Protein AF-A0A3Q2DP43-F1 (afdb_monomer_lite)

Structure (mmCIF, N/CA/C/O backbone):
data_AF-A0A3Q2DP43-F1
#
_entry.id   AF-A0A3Q2DP43-F1
#
loop_
_atom_site.group_PDB
_atom_site.id
_atom_site.type_symbol
_atom_site.label_atom_id
_atom_site.label_alt_id
_atom_site.label_comp_id
_atom_site.label_asym_id
_atom_site.label_entity_id
_atom_site.label_seq_id
_atom_site.pdbx_PDB_ins_code
_atom_site.Cartn_x
_atom_site.Cartn_y
_atom_site.Cartn_z
_atom_site.occupancy
_atom_site.B_iso_or_equiv
_atom_site.auth_seq_id
_atom_site.auth_comp_id
_atom_site.auth_asym_id
_atom_site.auth_atom_id
_atom_site.pdbx_PDB_model_num
ATOM 1 N N . MET A 1 1 ? 24.208 5.781 11.023 1.00 34.41 1 MET A N 1
ATOM 2 C CA . MET A 1 1 ? 23.634 6.864 10.189 1.00 34.41 1 MET A CA 1
ATOM 3 C C . MET A 1 1 ? 22.649 6.344 9.129 1.00 34.41 1 MET A C 1
ATOM 5 O O . MET A 1 1 ? 21.514 6.799 9.131 1.00 34.41 1 MET A O 1
ATOM 9 N N . PHE A 1 2 ? 23.000 5.344 8.304 1.00 28.92 2 PHE A N 1
ATOM 10 C CA . PHE A 1 2 ? 22.090 4.761 7.290 1.00 28.92 2 PHE A CA 1
ATOM 11 C C . PHE A 1 2 ? 20.801 4.134 7.854 1.00 28.92 2 PHE A C 1
ATOM 13 O O . PHE A 1 2 ? 19.720 4.395 7.333 1.00 28.92 2 PHE A O 1
ATOM 20 N N . PHE A 1 3 ? 20.886 3.386 8.959 1.00 29.86 3 PHE A N 1
ATOM 21 C CA . PHE A 1 3 ? 19.703 2.829 9.634 1.00 29.86 3 PHE A CA 1
ATOM 22 C C . PHE A 1 3 ? 18.743 3.910 10.144 1.00 29.86 3 PHE A C 1
ATOM 24 O O . PHE A 1 3 ? 17.538 3.755 10.012 1.00 29.86 3 PHE A O 1
ATOM 31 N N . PHE A 1 4 ? 19.263 5.028 10.659 1.00 29.89 4 PHE A N 1
ATOM 32 C CA . PHE A 1 4 ? 18.449 6.141 11.154 1.00 29.89 4 PHE A CA 1
ATOM 33 C C . PHE A 1 4 ? 17.738 6.875 10.008 1.00 29.89 4 PHE A C 1
ATOM 35 O O . PHE A 1 4 ? 16.551 7.162 10.104 1.00 29.89 4 PHE A O 1
ATOM 42 N N . TYR A 1 5 ? 18.424 7.100 8.884 1.00 40.12 5 TYR A N 1
ATOM 43 C CA . TYR A 1 5 ? 17.817 7.718 7.701 1.00 40.12 5 TYR A CA 1
ATOM 44 C C . TYR A 1 5 ? 16.744 6.818 7.065 1.00 40.12 5 TYR A C 1
ATOM 46 O O . TYR A 1 5 ? 15.666 7.287 6.710 1.00 40.12 5 TYR A O 1
ATOM 54 N N . PHE A 1 6 ? 16.993 5.508 6.984 1.00 45.41 6 PHE A N 1
ATOM 55 C CA . PHE A 1 6 ? 16.005 4.525 6.535 1.00 45.41 6 PHE A CA 1
ATOM 56 C C . PHE A 1 6 ? 14.787 4.451 7.471 1.00 45.41 6 PHE A C 1
ATOM 58 O O . PHE A 1 6 ? 13.643 4.474 7.017 1.00 45.41 6 PHE A O 1
ATOM 65 N N . TYR A 1 7 ? 15.036 4.426 8.781 1.00 49.84 7 TYR A N 1
ATOM 66 C CA . TYR A 1 7 ? 14.024 4.380 9.832 1.00 49.84 7 TYR A CA 1
ATOM 67 C C . TYR A 1 7 ? 13.119 5.615 9.819 1.00 49.84 7 TYR A C 1
ATOM 69 O O . TYR A 1 7 ? 11.901 5.485 9.724 1.00 49.84 7 TYR A O 1
ATOM 77 N N . VAL A 1 8 ? 13.702 6.818 9.812 1.00 50.56 8 VAL A N 1
ATOM 78 C CA . VAL A 1 8 ? 12.952 8.081 9.733 1.00 50.56 8 VAL A CA 1
ATOM 79 C C . VAL A 1 8 ? 12.105 8.124 8.456 1.00 50.56 8 VAL A C 1
ATOM 81 O O . VAL A 1 8 ? 10.960 8.565 8.495 1.00 50.56 8 VAL A O 1
ATOM 84 N N . ARG A 1 9 ? 12.598 7.581 7.335 1.00 59.75 9 ARG A N 1
ATOM 85 C CA . ARG A 1 9 ? 11.840 7.522 6.076 1.00 59.75 9 ARG A CA 1
ATOM 86 C C . ARG A 1 9 ? 10.664 6.550 6.105 1.00 59.75 9 ARG A C 1
ATOM 88 O O . ARG A 1 9 ? 9.601 6.910 5.607 1.00 59.75 9 ARG A O 1
ATOM 95 N N . GLN A 1 10 ? 10.813 5.357 6.686 1.00 59.91 10 GLN A N 1
ATOM 96 C CA . GLN A 1 10 ? 9.681 4.435 6.846 1.00 59.91 10 GLN A CA 1
ATOM 97 C C . GLN A 1 10 ? 8.633 4.984 7.816 1.00 59.91 10 GLN A C 1
ATOM 99 O O . GLN A 1 10 ? 7.441 4.855 7.548 1.00 59.91 10 GLN A O 1
ATOM 104 N N . VAL A 1 11 ? 9.061 5.640 8.899 1.00 62.88 11 VAL A N 1
ATOM 105 C CA . VAL A 1 11 ? 8.156 6.288 9.858 1.00 62.88 11 VAL A CA 1
ATOM 106 C C . VAL A 1 11 ? 7.398 7.437 9.194 1.00 62.88 11 VAL A C 1
ATOM 108 O O . VAL A 1 11 ? 6.178 7.474 9.292 1.00 62.88 11 VAL A O 1
ATOM 111 N N . ILE A 1 12 ? 8.070 8.319 8.444 1.00 65.56 12 ILE A N 1
ATOM 112 C CA . ILE A 1 12 ? 7.402 9.413 7.715 1.00 65.56 12 ILE A CA 1
ATOM 113 C C . ILE A 1 12 ? 6.441 8.859 6.658 1.00 65.56 12 ILE A C 1
ATOM 115 O O . ILE A 1 12 ? 5.324 9.355 6.534 1.00 65.56 12 ILE A O 1
ATOM 119 N N . LEU A 1 13 ? 6.824 7.810 5.924 1.00 69.44 13 LEU A N 1
ATOM 120 C CA . LEU A 1 13 ? 5.949 7.185 4.932 1.00 69.44 13 LEU A CA 1
ATOM 121 C C . LEU A 1 13 ? 4.695 6.589 5.582 1.00 69.44 13 LEU A C 1
ATOM 123 O O . LEU A 1 13 ? 3.581 6.874 5.143 1.00 69.44 13 LEU A O 1
ATOM 127 N N . ARG A 1 14 ? 4.865 5.809 6.657 1.00 72.62 14 ARG A N 1
ATOM 128 C CA . ARG A 1 14 ? 3.748 5.258 7.437 1.00 72.62 14 ARG A CA 1
ATOM 129 C C . ARG A 1 14 ? 2.889 6.367 8.027 1.00 72.62 14 ARG A C 1
ATOM 131 O O . ARG A 1 14 ? 1.672 6.257 7.991 1.00 72.62 14 ARG A O 1
ATOM 138 N N . MET A 1 15 ? 3.497 7.458 8.481 1.00 66.88 15 MET A N 1
ATOM 139 C CA . MET A 1 15 ? 2.802 8.632 9.001 1.00 66.88 15 MET A CA 1
ATOM 140 C C . MET A 1 15 ? 1.952 9.311 7.916 1.00 66.88 15 MET A C 1
ATOM 142 O O . MET A 1 15 ? 0.769 9.566 8.131 1.00 66.88 15 MET A O 1
ATOM 146 N N . LEU A 1 16 ? 2.494 9.534 6.715 1.00 70.56 16 LEU A N 1
ATOM 147 C CA . LEU A 1 16 ? 1.736 10.079 5.581 1.00 70.56 16 LEU A CA 1
ATOM 148 C C . LEU A 1 16 ? 0.543 9.181 5.219 1.00 70.56 16 LEU A C 1
ATOM 150 O O . LEU A 1 16 ? -0.578 9.672 5.063 1.00 70.56 16 LEU A O 1
ATOM 154 N N . CYS A 1 17 ? 0.760 7.865 5.154 1.00 70.12 17 CYS A N 1
ATOM 155 C CA . CYS A 1 17 ? -0.286 6.884 4.855 1.00 70.12 17 CYS A CA 1
ATOM 156 C C . CYS A 1 17 ? -1.341 6.804 5.975 1.00 70.12 17 CYS A C 1
ATOM 158 O O . CYS A 1 17 ? -2.547 6.773 5.709 1.00 70.12 17 CYS A O 1
ATOM 160 N N . HIS A 1 18 ? -0.911 6.854 7.239 1.00 70.81 18 HIS A N 1
ATOM 161 C CA . HIS A 1 18 ? -1.781 6.916 8.414 1.00 70.81 18 HIS A CA 1
ATOM 162 C C . HIS A 1 18 ? -2.725 8.112 8.305 1.00 70.81 18 HIS A C 1
ATOM 164 O O . HIS A 1 18 ? -3.939 7.964 8.464 1.00 70.81 18 HIS A O 1
ATOM 170 N N . TYR A 1 19 ? -2.179 9.270 7.939 1.00 64.62 19 TYR A N 1
ATOM 171 C CA . TYR A 1 19 ? -2.903 10.520 7.776 1.00 64.62 19 TYR A CA 1
ATOM 172 C C . TYR A 1 19 ? -3.669 10.636 6.449 1.00 64.62 19 TYR A C 1
ATOM 174 O O . TYR A 1 19 ? -4.132 11.731 6.126 1.00 64.62 19 TYR A O 1
ATOM 182 N N . GLY A 1 20 ? -3.850 9.545 5.701 1.00 65.62 20 GLY A N 1
ATOM 183 C CA . GLY A 1 20 ? -4.718 9.477 4.523 1.00 65.62 20 GLY A CA 1
ATOM 184 C C . GLY A 1 20 ? -4.117 10.092 3.263 1.00 65.62 20 GLY A C 1
ATOM 185 O O . GLY A 1 20 ? -4.827 10.742 2.495 1.00 65.62 20 GLY A O 1
ATOM 186 N N . TYR A 1 21 ? -2.807 9.930 3.073 1.00 75.50 21 TYR A N 1
ATOM 187 C CA . TYR A 1 21 ? -2.216 9.981 1.740 1.00 75.50 21 TYR A CA 1
ATOM 188 C C . TYR A 1 21 ? -2.843 8.887 0.859 1.00 75.50 21 TYR A C 1
ATOM 190 O O . TYR A 1 21 ? -3.046 7.763 1.319 1.00 75.50 21 TYR A O 1
ATOM 198 N N . ASP A 1 22 ? -3.188 9.237 -0.379 1.00 75.81 22 ASP A N 1
ATOM 199 C CA . ASP A 1 22 ? -3.826 8.325 -1.330 1.00 75.81 22 ASP A CA 1
ATOM 200 C C . ASP A 1 22 ? -2.763 7.434 -1.983 1.00 75.81 22 ASP A C 1
ATOM 202 O O . ASP A 1 22 ? -2.155 7.793 -2.992 1.00 75.81 22 ASP A O 1
ATOM 206 N N . VAL A 1 23 ? -2.488 6.299 -1.339 1.00 83.00 23 VAL A N 1
ATOM 207 C CA . VAL A 1 23 ? -1.443 5.356 -1.760 1.00 83.00 23 VAL A CA 1
ATOM 208 C C . VAL A 1 23 ? -1.792 4.664 -3.078 1.00 83.00 23 VAL A C 1
ATOM 210 O O . VAL A 1 23 ? -0.883 4.288 -3.815 1.00 83.00 23 VAL A O 1
ATOM 213 N N . GLU A 1 24 ? -3.078 4.524 -3.416 1.00 82.69 24 GLU A N 1
ATOM 214 C CA . GLU A 1 24 ? -3.505 3.889 -4.672 1.00 82.69 24 GLU A CA 1
ATOM 215 C C . GLU A 1 24 ? -2.924 4.642 -5.881 1.00 82.69 24 GLU A C 1
ATOM 217 O O . GLU A 1 24 ? -2.418 4.020 -6.814 1.00 82.69 24 GLU A O 1
ATOM 222 N N . ARG A 1 25 ? -2.831 5.977 -5.796 1.00 81.94 25 ARG A N 1
ATOM 223 C CA . ARG A 1 25 ? -2.211 6.821 -6.832 1.00 81.94 25 ARG A CA 1
ATOM 224 C C . ARG A 1 25 ? -0.719 6.579 -7.041 1.00 81.94 25 ARG A C 1
ATOM 226 O O . ARG A 1 25 ? -0.202 6.929 -8.095 1.00 81.94 25 ARG A O 1
ATOM 233 N N . CYS A 1 26 ? 0.002 5.992 -6.081 1.00 82.44 26 CYS A N 1
ATOM 234 C CA . CYS A 1 26 ? 1.400 5.611 -6.311 1.00 82.44 26 CYS A CA 1
ATOM 235 C C . CYS A 1 26 ? 1.534 4.486 -7.343 1.00 82.44 26 CYS A C 1
ATOM 237 O O . CYS A 1 26 ? 2.599 4.332 -7.937 1.00 82.44 26 CYS A O 1
ATOM 239 N N . PHE A 1 27 ? 0.482 3.694 -7.538 1.00 85.62 27 PHE A N 1
ATOM 240 C CA . PHE A 1 27 ? 0.481 2.552 -8.448 1.00 85.62 27 PHE A CA 1
ATOM 241 C C . PHE A 1 27 ? -0.356 2.800 -9.710 1.00 85.62 27 PHE A C 1
ATOM 243 O O . PHE A 1 27 ? -0.363 1.959 -10.604 1.00 85.62 27 PHE A O 1
ATOM 250 N N . ASP A 1 28 ? -0.991 3.970 -9.816 1.00 84.12 28 ASP A N 1
ATOM 251 C CA . ASP A 1 28 ? -1.734 4.411 -10.996 1.00 84.12 28 ASP A CA 1
ATOM 252 C C . ASP A 1 28 ? -0.784 5.039 -12.029 1.00 84.12 28 ASP A C 1
ATOM 254 O O . ASP A 1 28 ? -0.650 6.256 -12.166 1.00 84.12 28 ASP A O 1
ATOM 258 N N . CYS A 1 29 ? -0.012 4.179 -12.693 1.00 84.00 29 CYS A N 1
ATOM 259 C CA . CYS A 1 29 ? 0.910 4.586 -13.745 1.00 84.00 29 CYS A CA 1
ATOM 260 C C . CYS A 1 29 ? 0.211 4.504 -15.115 1.00 84.00 29 CYS A C 1
ATOM 262 O O . CYS A 1 29 ? -0.215 3.411 -15.494 1.00 84.00 29 CYS A O 1
ATOM 264 N N . PRO A 1 30 ? 0.166 5.594 -15.910 1.00 82.25 30 PRO A N 1
ATOM 265 C CA . PRO A 1 30 ? -0.530 5.611 -17.199 1.00 82.25 30 PRO A CA 1
ATOM 266 C C . PRO A 1 30 ? 0.111 4.688 -18.244 1.00 82.25 30 PRO A C 1
ATOM 268 O O . PRO A 1 30 ? -0.565 4.247 -19.168 1.00 82.25 30 PRO A O 1
ATOM 271 N N . TYR A 1 31 ? 1.398 4.365 -18.090 1.00 81.00 31 TYR A N 1
ATOM 272 C CA . TYR A 1 31 ? 2.096 3.410 -18.953 1.00 81.00 31 TYR A CA 1
ATOM 273 C C . TYR A 1 31 ? 1.676 1.962 -18.673 1.00 81.00 31 TYR A C 1
ATOM 275 O O . TYR A 1 31 ? 1.745 1.111 -19.563 1.00 81.00 31 TYR A O 1
ATOM 283 N N . GLY A 1 32 ? 1.228 1.658 -17.449 1.00 83.81 32 GLY A N 1
ATOM 284 C CA . GLY A 1 32 ? 0.882 0.302 -17.035 1.00 83.81 32 GLY A CA 1
ATOM 285 C C . GLY A 1 32 ? 2.008 -0.691 -17.345 1.00 83.81 32 GLY A C 1
ATOM 286 O O . GLY A 1 32 ? 3.156 -0.501 -16.950 1.00 83.81 32 GLY A O 1
ATOM 287 N N . ASN A 1 33 ? 1.692 -1.763 -18.072 1.00 81.94 33 ASN A N 1
ATOM 288 C CA . ASN A 1 33 ? 2.678 -2.778 -18.460 1.00 81.94 33 ASN A CA 1
ATOM 289 C C . ASN A 1 33 ? 3.456 -2.439 -19.751 1.00 81.94 33 ASN A C 1
ATOM 291 O O . ASN A 1 33 ? 4.271 -3.246 -20.192 1.00 81.94 33 ASN A O 1
ATOM 295 N N . SER A 1 34 ? 3.208 -1.278 -20.361 1.00 81.75 34 SER A N 1
ATOM 296 C CA . SER A 1 34 ? 3.908 -0.819 -21.568 1.00 81.75 34 SER A CA 1
ATOM 297 C C . SER A 1 34 ? 5.336 -0.382 -21.243 1.00 81.75 34 SER A C 1
ATOM 299 O O . SER A 1 34 ? 5.652 -0.098 -20.084 1.00 81.75 34 SER A O 1
ATOM 301 N N . SER A 1 35 ? 6.211 -0.318 -22.246 1.00 76.62 35 SER A N 1
ATOM 302 C CA . SER A 1 35 ? 7.520 0.320 -22.098 1.00 76.62 35 SER A CA 1
ATOM 303 C C . SER A 1 35 ? 7.341 1.791 -21.722 1.00 76.62 35 SER A C 1
ATOM 305 O O . SER A 1 35 ? 6.478 2.494 -22.249 1.00 76.62 35 SER A O 1
ATOM 307 N N . HIS A 1 36 ? 8.160 2.254 -20.779 1.00 77.50 36 HIS A N 1
ATOM 308 C CA . HIS A 1 36 ? 8.348 3.682 -20.547 1.00 77.50 36 HIS A CA 1
ATOM 309 C C . HIS A 1 36 ? 9.306 4.190 -21.630 1.00 77.50 36 HIS A C 1
ATOM 311 O O . HIS A 1 36 ? 10.477 4.428 -21.346 1.00 77.50 36 HIS A O 1
ATOM 317 N N . ASP A 1 37 ? 8.836 4.246 -22.876 1.00 67.19 37 ASP A N 1
ATOM 318 C CA . ASP A 1 37 ? 9.579 4.894 -23.953 1.00 67.19 37 ASP A CA 1
ATOM 319 C C . ASP A 1 37 ? 9.402 6.409 -23.811 1.00 67.19 37 ASP A C 1
ATOM 321 O O . ASP A 1 37 ? 8.287 6.893 -23.588 1.00 67.19 37 ASP A O 1
ATOM 325 N N . ASP A 1 38 ? 10.498 7.157 -23.953 1.00 56.69 38 ASP A N 1
ATOM 326 C CA . ASP A 1 38 ? 10.560 8.615 -23.755 1.00 56.69 38 ASP A CA 1
ATOM 327 C C . ASP A 1 38 ? 9.617 9.419 -24.687 1.00 56.69 38 ASP A C 1
ATOM 329 O O . ASP A 1 38 ? 9.462 10.630 -24.535 1.00 56.69 38 ASP A O 1
ATOM 333 N N . ASP A 1 39 ? 8.940 8.765 -25.637 1.00 52.25 39 ASP A N 1
ATOM 334 C CA . ASP A 1 39 ? 8.096 9.397 -26.659 1.00 52.25 39 ASP A CA 1
ATOM 335 C C . ASP A 1 39 ? 6.614 9.555 -26.244 1.00 52.25 39 ASP A C 1
ATOM 337 O O . ASP A 1 39 ? 5.837 10.279 -26.870 1.00 52.25 39 ASP A O 1
ATOM 341 N N . PHE A 1 40 ? 6.185 8.941 -25.132 1.00 51.62 40 PHE A N 1
ATOM 342 C CA . PHE A 1 40 ? 4.804 9.076 -24.632 1.00 51.62 40 PHE A CA 1
ATOM 343 C C . PHE A 1 40 ? 4.566 10.352 -23.806 1.00 51.62 40 PHE A C 1
ATOM 345 O O . PHE A 1 40 ? 3.500 10.537 -23.211 1.00 51.62 40 PHE A O 1
ATOM 352 N N . HIS A 1 41 ? 5.528 11.275 -23.797 1.00 49.47 41 HIS A N 1
ATOM 353 C CA . HIS A 1 41 ? 5.388 12.577 -23.149 1.00 49.47 41 HIS A CA 1
ATOM 354 C C . HIS A 1 41 ? 4.368 13.510 -23.835 1.00 49.47 41 HIS A C 1
ATOM 356 O O . HIS A 1 41 ? 3.995 14.520 -23.243 1.00 49.47 41 HIS A O 1
ATOM 362 N N . ILE A 1 42 ? 3.866 13.184 -25.038 1.00 47.91 42 ILE A N 1
ATOM 363 C CA . ILE A 1 42 ? 3.075 14.131 -25.855 1.00 47.91 42 ILE A CA 1
ATOM 364 C C . ILE A 1 42 ? 1.556 13.852 -25.875 1.00 47.91 42 ILE A C 1
ATOM 366 O O . ILE A 1 42 ? 0.784 14.726 -26.262 1.00 47.91 42 ILE A O 1
ATOM 370 N N . LYS A 1 43 ? 1.060 12.689 -25.421 1.00 44.62 43 LYS A N 1
ATOM 371 C CA . LYS A 1 43 ? -0.382 12.354 -25.567 1.00 44.62 43 LYS A CA 1
ATOM 372 C C . LYS A 1 43 ? -1.252 12.461 -24.317 1.00 44.62 43 LYS A C 1
ATOM 374 O O . LYS A 1 43 ? -2.466 12.310 -24.427 1.00 44.62 43 LYS A O 1
ATOM 379 N N . SER A 1 44 ? -0.687 12.789 -23.160 1.00 42.12 44 SER A N 1
ATOM 380 C CA . SER A 1 44 ? -1.471 12.890 -21.926 1.00 42.12 44 SER A CA 1
ATOM 381 C C . SER A 1 44 ? -1.463 14.322 -21.404 1.00 42.12 44 SER A C 1
ATOM 383 O O . SER A 1 44 ? -0.573 14.710 -20.655 1.00 42.12 44 SER A O 1
ATOM 385 N N . ASN A 1 45 ? -2.505 15.093 -21.726 1.00 39.28 45 ASN A N 1
ATOM 386 C CA . ASN A 1 45 ? -2.887 16.328 -21.018 1.00 39.28 45 ASN A CA 1
ATOM 387 C C . ASN A 1 45 ? -3.374 16.034 -19.576 1.00 39.28 45 ASN A C 1
ATOM 389 O O . ASN A 1 45 ? -4.351 16.600 -19.093 1.00 39.28 45 ASN A O 1
ATOM 393 N N . VAL A 1 46 ? -2.707 15.118 -18.876 1.00 43.19 46 VAL A N 1
ATOM 394 C CA . VAL A 1 46 ? -2.994 14.726 -17.500 1.00 43.19 46 VAL A CA 1
ATOM 395 C C . VAL A 1 46 ? -1.756 15.084 -16.705 1.00 43.19 46 VAL A C 1
ATOM 397 O O . VAL A 1 46 ? -0.839 14.284 -16.631 1.00 43.19 46 VAL A O 1
ATOM 400 N N . SER A 1 47 ? -1.743 16.325 -16.207 1.00 41.28 47 SER A N 1
ATOM 401 C CA . SER A 1 47 ? -0.882 16.898 -15.160 1.00 41.28 47 SER A CA 1
ATOM 402 C C . SER A 1 47 ? 0.587 16.445 -15.100 1.00 41.28 47 SER A C 1
ATOM 404 O O . SER A 1 47 ? 0.887 15.269 -14.960 1.00 41.28 47 SER A O 1
ATOM 406 N N . LEU A 1 48 ? 1.510 17.406 -14.992 1.00 46.41 48 LEU A N 1
ATOM 407 C CA . LEU A 1 48 ? 2.910 17.234 -14.557 1.00 46.41 48 LEU A CA 1
ATOM 408 C C . LEU A 1 48 ? 3.076 16.614 -13.136 1.00 46.41 48 LEU A C 1
ATOM 410 O O . LEU A 1 48 ? 3.953 17.000 -12.364 1.00 46.41 48 LEU A O 1
ATOM 414 N N . SER A 1 49 ? 2.234 15.669 -12.726 1.00 54.59 49 SER A N 1
ATOM 415 C CA . SER A 1 49 ? 2.444 14.855 -11.543 1.00 54.59 49 SER A CA 1
ATOM 416 C C . SER A 1 49 ? 3.597 13.903 -11.817 1.00 54.59 49 SER A C 1
ATOM 418 O O . SER A 1 49 ? 3.478 12.956 -12.597 1.00 54.59 49 SER A O 1
ATOM 420 N N . VAL A 1 50 ? 4.718 14.165 -11.158 1.00 63.88 50 VAL A N 1
ATOM 421 C CA . VAL A 1 50 ? 5.857 13.255 -11.112 1.00 63.88 50 VAL A CA 1
ATOM 422 C C . VAL A 1 50 ? 5.359 11.874 -10.661 1.00 63.88 50 VAL A C 1
ATOM 424 O O . VAL A 1 50 ? 4.819 11.733 -9.561 1.00 63.88 50 VAL A O 1
ATOM 427 N N . GLN A 1 51 ? 5.505 10.864 -11.520 1.00 77.50 51 GLN A N 1
ATOM 428 C CA . GLN A 1 51 ? 5.012 9.514 -11.246 1.00 77.50 51 GLN A CA 1
ATOM 429 C C . GLN A 1 51 ? 5.886 8.825 -10.195 1.00 77.50 51 GLN A C 1
ATOM 431 O O . GLN A 1 51 ? 7.112 8.937 -10.208 1.00 77.50 51 GLN A O 1
ATOM 436 N N . PHE A 1 52 ? 5.271 8.052 -9.300 1.00 83.88 52 PHE A N 1
ATOM 437 C CA . PHE A 1 52 ? 6.003 7.346 -8.245 1.00 83.88 52 PHE A CA 1
ATOM 438 C C . PHE A 1 52 ? 7.081 6.403 -8.803 1.00 83.88 52 PHE A C 1
ATOM 440 O O . PHE A 1 52 ? 8.200 6.388 -8.289 1.00 83.88 52 PHE A O 1
ATOM 447 N N . CYS A 1 53 ? 6.774 5.664 -9.875 1.00 83.88 53 CYS A N 1
ATOM 448 C CA . CYS A 1 53 ? 7.727 4.776 -10.538 1.00 83.88 53 CYS A CA 1
ATOM 449 C C . CYS A 1 53 ? 8.921 5.529 -11.139 1.00 83.88 53 CYS A C 1
ATOM 451 O O . CYS A 1 53 ? 10.018 4.985 -11.145 1.00 83.88 53 CYS A O 1
ATOM 453 N N . GLU A 1 54 ? 8.753 6.779 -11.572 1.00 83.12 54 GLU A N 1
ATOM 454 C CA . GLU A 1 54 ? 9.856 7.614 -12.068 1.00 83.12 54 GLU A CA 1
ATOM 455 C C . GLU A 1 54 ? 10.787 8.045 -10.931 1.00 83.12 54 GLU A C 1
ATOM 457 O O . GLU A 1 54 ? 12.004 8.040 -11.081 1.00 83.12 54 GLU A O 1
ATOM 462 N N . VAL A 1 55 ? 10.237 8.335 -9.749 1.00 81.25 55 VAL A N 1
ATOM 463 C CA . VAL A 1 55 ? 11.031 8.776 -8.591 1.00 81.25 55 VAL A CA 1
ATOM 464 C C . VAL A 1 55 ? 11.728 7.608 -7.912 1.00 81.25 55 VAL A C 1
ATOM 466 O O . VAL A 1 55 ? 12.915 7.680 -7.619 1.00 81.25 55 VAL A O 1
ATOM 469 N N . ILE A 1 56 ? 11.007 6.527 -7.614 1.00 82.44 56 ILE A N 1
ATOM 470 C CA . ILE A 1 56 ? 11.545 5.443 -6.781 1.00 82.44 56 ILE A CA 1
ATOM 471 C C . ILE A 1 56 ? 12.601 4.599 -7.509 1.00 82.44 56 ILE A C 1
ATOM 473 O O . ILE A 1 56 ? 13.383 3.907 -6.859 1.00 82.44 56 ILE A O 1
ATOM 477 N N . THR A 1 57 ? 12.639 4.661 -8.843 1.00 84.25 57 THR A N 1
ATOM 478 C CA . THR A 1 57 ? 13.580 3.891 -9.668 1.00 84.25 57 THR A CA 1
ATOM 479 C C . THR A 1 57 ? 14.889 4.622 -9.966 1.00 84.25 57 THR A C 1
ATOM 481 O O . THR A 1 57 ? 15.821 3.984 -10.454 1.00 84.25 57 THR A O 1
ATOM 484 N N . VAL A 1 58 ? 15.027 5.909 -9.607 1.00 84.00 58 VAL A N 1
ATOM 485 C CA . VAL A 1 58 ? 16.312 6.618 -9.753 1.00 84.00 58 VAL A CA 1
ATOM 486 C C . VAL A 1 58 ? 17.394 5.981 -8.881 1.00 84.00 58 VAL A C 1
ATOM 488 O O . VAL A 1 58 ? 17.122 5.472 -7.793 1.00 84.00 58 VAL A O 1
ATOM 491 N N . ASN A 1 59 ? 18.648 6.044 -9.328 1.00 79.06 59 ASN A N 1
ATOM 492 C CA . ASN A 1 59 ? 19.739 5.227 -8.790 1.00 79.06 59 ASN A CA 1
ATOM 493 C C . ASN A 1 59 ? 19.944 5.363 -7.263 1.00 79.06 59 ASN A C 1
ATOM 495 O O . ASN A 1 59 ? 20.143 4.375 -6.558 1.00 79.06 59 ASN A O 1
ATOM 499 N N . TRP A 1 60 ? 19.814 6.575 -6.716 1.00 79.69 60 TRP A N 1
ATOM 500 C CA . TRP A 1 60 ? 19.958 6.823 -5.274 1.00 79.69 60 TRP A CA 1
ATOM 501 C C . TRP A 1 60 ? 18.722 6.443 -4.439 1.00 79.69 60 TRP A C 1
ATOM 503 O O . TRP A 1 60 ? 18.808 6.432 -3.214 1.00 79.69 60 TRP A O 1
ATOM 513 N N . LEU A 1 61 ? 17.577 6.124 -5.055 1.00 79.62 61 LEU A N 1
ATOM 514 C CA . LEU A 1 61 ? 16.368 5.629 -4.372 1.00 79.62 61 LEU A CA 1
ATOM 515 C C . LEU A 1 61 ? 16.053 4.163 -4.676 1.00 79.62 61 LEU A C 1
ATOM 517 O O . LEU A 1 61 ? 15.337 3.536 -3.896 1.00 79.62 61 LEU A O 1
ATOM 521 N N . LYS A 1 62 ? 16.627 3.602 -5.745 1.00 83.75 62 LYS A N 1
ATOM 522 C CA . LYS A 1 62 ? 16.372 2.244 -6.239 1.00 83.75 62 LYS A CA 1
ATOM 523 C C . LYS A 1 62 ? 16.454 1.188 -5.135 1.00 83.75 62 LYS A C 1
ATOM 525 O O . LYS A 1 62 ? 15.562 0.356 -5.014 1.00 83.75 62 LYS A O 1
ATOM 530 N N . HIS A 1 63 ? 17.463 1.277 -4.269 1.00 83.75 63 HIS A N 1
ATOM 531 C CA . HIS A 1 63 ? 17.684 0.353 -3.146 1.00 83.75 63 HIS A CA 1
ATOM 532 C C . HIS A 1 63 ? 16.603 0.404 -2.047 1.00 83.75 63 HIS A C 1
ATOM 534 O O . HIS A 1 63 ? 16.531 -0.481 -1.198 1.00 83.75 63 HIS A O 1
ATOM 540 N N . LEU A 1 64 ? 15.774 1.451 -2.023 1.00 84.88 64 LEU A N 1
ATOM 541 C CA . LEU A 1 64 ? 14.672 1.609 -1.070 1.00 84.88 64 LEU A CA 1
ATOM 542 C C . LEU A 1 64 ? 13.348 1.078 -1.617 1.00 84.88 64 LEU A C 1
ATOM 544 O O . LEU A 1 64 ? 12.432 0.834 -0.827 1.00 84.88 64 LEU A O 1
ATOM 548 N N . SER A 1 65 ? 13.249 0.903 -2.937 1.00 88.31 65 SER A N 1
ATOM 549 C CA . SER A 1 65 ? 12.013 0.576 -3.654 1.00 88.31 65 SER A CA 1
ATOM 550 C C . SER A 1 65 ? 11.268 -0.613 -3.048 1.00 88.31 65 SER A C 1
ATOM 552 O O . SER A 1 65 ? 10.090 -0.480 -2.723 1.00 88.31 65 SER A O 1
ATOM 554 N N . GLY A 1 66 ? 11.959 -1.725 -2.780 1.00 89.81 66 GLY A N 1
ATOM 555 C CA . GLY A 1 66 ? 11.351 -2.926 -2.204 1.00 89.81 66 GLY A CA 1
ATOM 556 C C . GLY A 1 66 ? 10.739 -2.664 -0.831 1.00 89.81 66 GLY A C 1
ATOM 557 O O . GLY A 1 66 ? 9.592 -3.017 -0.568 1.00 89.81 66 GLY A O 1
ATOM 558 N N . SER A 1 67 ? 11.474 -1.971 0.040 1.00 88.56 67 SER A N 1
ATOM 559 C CA . SER A 1 67 ? 10.988 -1.645 1.383 1.00 88.56 67 SER A CA 1
ATOM 560 C C . SER A 1 67 ? 9.817 -0.657 1.372 1.00 88.56 67 SER A C 1
ATOM 562 O O . SER A 1 67 ? 8.857 -0.841 2.114 1.00 88.56 67 SER A O 1
ATOM 564 N N . VAL A 1 68 ? 9.862 0.360 0.507 1.00 86.75 68 VAL A N 1
ATOM 565 C CA . VAL A 1 68 ? 8.808 1.373 0.369 1.00 86.75 68 VAL A CA 1
ATOM 566 C C . VAL A 1 68 ? 7.538 0.733 -0.174 1.00 86.75 68 VAL A C 1
ATOM 568 O O . VAL A 1 68 ? 6.490 0.858 0.451 1.00 86.75 68 VAL A O 1
ATOM 571 N N . VAL A 1 69 ? 7.627 -0.006 -1.283 1.00 89.56 69 VAL A N 1
ATOM 572 C CA . VAL A 1 69 ? 6.470 -0.683 -1.885 1.00 89.56 69 VAL A CA 1
ATOM 573 C C . VAL A 1 69 ? 5.856 -1.677 -0.909 1.00 89.56 69 VAL A C 1
ATOM 575 O O . VAL A 1 69 ? 4.640 -1.681 -0.743 1.00 89.56 69 VAL A O 1
ATOM 578 N N . ARG A 1 70 ? 6.670 -2.437 -0.167 1.00 89.94 70 ARG A N 1
ATOM 579 C CA . ARG A 1 70 ? 6.167 -3.360 0.856 1.00 89.94 70 ARG A CA 1
ATOM 580 C C . ARG A 1 70 ? 5.348 -2.661 1.944 1.00 89.94 70 ARG A C 1
ATOM 582 O O . ARG A 1 70 ? 4.364 -3.240 2.399 1.00 89.94 70 ARG A O 1
ATOM 589 N N . VAL A 1 71 ? 5.744 -1.454 2.356 1.00 87.25 71 VAL A N 1
ATOM 590 C CA . VAL A 1 71 ? 4.984 -0.627 3.309 1.00 87.25 71 VAL A CA 1
ATOM 591 C C . VAL 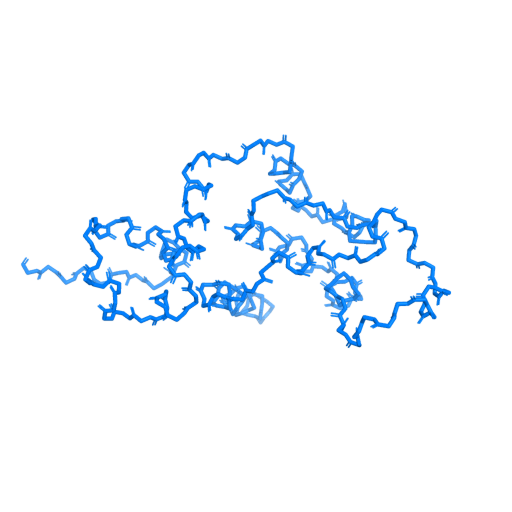A 1 71 ? 3.717 -0.074 2.663 1.00 87.25 71 VAL A C 1
ATOM 593 O O . VAL A 1 71 ? 2.649 -0.158 3.259 1.00 87.25 71 VAL A O 1
ATOM 596 N N . LEU A 1 72 ? 3.804 0.464 1.444 1.00 87.00 72 LEU A N 1
ATOM 597 C CA . LEU A 1 72 ? 2.645 1.000 0.721 1.00 87.00 72 LEU A CA 1
ATOM 598 C C . LEU A 1 72 ? 1.563 -0.069 0.504 1.00 87.00 72 LEU A C 1
ATOM 600 O O . LEU A 1 72 ? 0.376 0.211 0.638 1.00 87.00 72 LEU A O 1
ATOM 604 N N . MET A 1 73 ? 1.980 -1.315 0.278 1.00 88.06 73 MET A N 1
ATOM 605 C CA . MET A 1 73 ? 1.119 -2.493 0.189 1.00 88.06 73 MET A CA 1
ATOM 606 C C . MET A 1 73 ? 0.310 -2.792 1.465 1.00 88.06 73 MET A C 1
ATOM 608 O O . MET A 1 73 ? -0.650 -3.560 1.392 1.00 88.06 73 MET A O 1
ATOM 612 N N . ASP A 1 74 ? 0.640 -2.209 2.621 1.00 88.06 74 ASP A N 1
ATOM 613 C CA . ASP A 1 74 ? -0.185 -2.301 3.836 1.00 88.06 74 ASP A CA 1
ATOM 614 C C . ASP A 1 74 ? -1.399 -1.342 3.795 1.00 88.06 74 ASP A C 1
ATOM 616 O O . ASP A 1 74 ? -2.295 -1.448 4.634 1.00 88.06 74 ASP A O 1
ATOM 620 N N . TYR A 1 75 ? -1.458 -0.417 2.831 1.00 87.25 75 TYR A N 1
ATOM 621 C CA . TYR A 1 75 ? -2.484 0.633 2.722 1.00 87.25 75 TYR A CA 1
ATOM 622 C C . TYR A 1 75 ? -3.318 0.557 1.437 1.00 87.25 75 TYR A C 1
ATOM 624 O O . TYR A 1 75 ? -4.167 1.416 1.212 1.00 87.25 75 TYR A O 1
ATOM 632 N N . VAL A 1 76 ? -3.095 -0.467 0.614 1.00 88.25 76 VAL A N 1
ATOM 633 C CA . VAL A 1 76 ? -3.835 -0.728 -0.628 1.00 88.25 76 VAL A CA 1
ATOM 634 C C . VAL A 1 76 ? -4.361 -2.158 -0.637 1.00 88.25 76 VAL A C 1
ATOM 636 O O . VAL A 1 76 ? -3.882 -3.015 0.116 1.00 88.25 76 VAL A O 1
ATOM 639 N N . ASP A 1 77 ? -5.380 -2.391 -1.457 1.00 86.94 77 ASP A N 1
ATOM 640 C CA . ASP A 1 77 ? -5.979 -3.708 -1.660 1.00 86.94 77 ASP A CA 1
ATOM 641 C C . ASP A 1 77 ? -5.144 -4.525 -2.665 1.00 86.94 77 ASP A C 1
ATOM 643 O O . ASP A 1 77 ? -4.055 -5.000 -2.329 1.00 86.94 77 ASP A O 1
ATOM 647 N N . HIS A 1 78 ? -5.615 -4.631 -3.907 1.00 86.81 78 HIS A N 1
ATOM 648 C CA . HIS A 1 78 ? -4.880 -5.206 -5.018 1.00 86.81 78 HIS A CA 1
ATOM 649 C C . HIS A 1 78 ? -4.347 -4.083 -5.905 1.00 86.81 78 HIS A C 1
ATOM 651 O O . HIS A 1 78 ? -5.076 -3.154 -6.247 1.00 86.81 78 HIS A O 1
ATOM 657 N N . VAL A 1 79 ? -3.069 -4.167 -6.270 1.00 87.44 79 VAL A N 1
ATOM 658 C CA . VAL A 1 79 ? -2.406 -3.187 -7.134 1.00 87.44 79 VAL A CA 1
ATOM 659 C C . VAL A 1 79 ? -1.598 -3.893 -8.207 1.00 87.44 79 VAL A C 1
ATOM 661 O O . VAL A 1 79 ? -0.988 -4.936 -7.968 1.00 87.44 79 VAL A O 1
ATOM 664 N N . THR A 1 80 ? -1.572 -3.294 -9.391 1.00 87.69 80 THR A N 1
ATOM 665 C CA . THR A 1 80 ? -0.745 -3.730 -10.513 1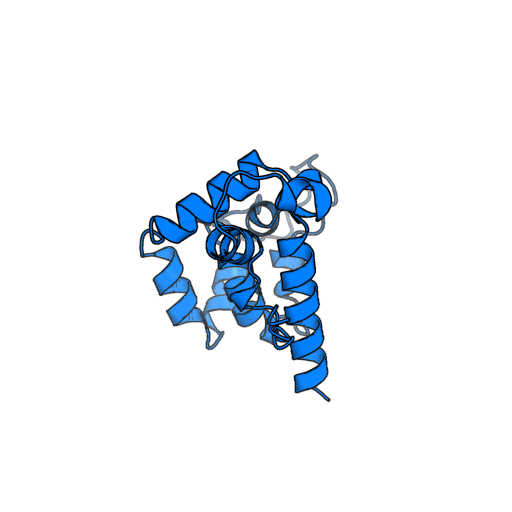.00 87.69 80 THR A CA 1
ATOM 666 C C . THR A 1 80 ? 0.468 -2.821 -10.627 1.00 87.69 80 THR A C 1
ATOM 668 O O . THR A 1 80 ? 0.328 -1.602 -10.682 1.00 87.69 80 THR A O 1
ATOM 671 N N . PHE A 1 81 ? 1.668 -3.395 -10.679 1.00 90.88 81 PHE A N 1
ATOM 672 C CA . PHE A 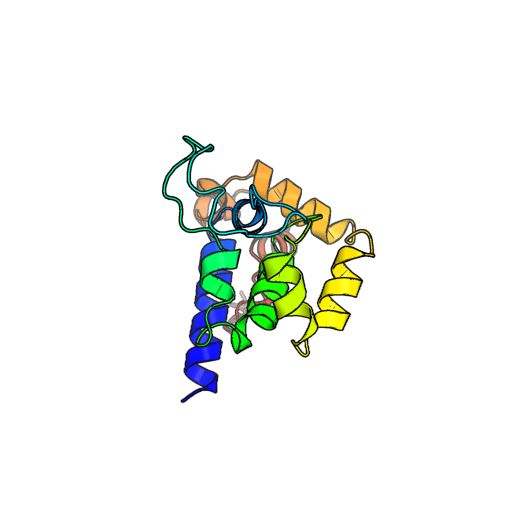1 81 ? 2.883 -2.613 -10.901 1.00 90.88 81 PHE A CA 1
ATOM 673 C C . PHE A 1 81 ? 3.107 -2.361 -12.389 1.00 90.88 81 PHE A C 1
ATOM 675 O O . PHE A 1 81 ? 2.904 -3.261 -13.206 1.00 90.88 81 PHE A O 1
ATOM 682 N N . CYS A 1 82 ? 3.583 -1.162 -12.727 1.00 91.00 82 CYS A N 1
ATOM 683 C CA . CYS A 1 82 ? 4.046 -0.886 -14.078 1.00 91.00 82 CYS A CA 1
ATOM 684 C C . CYS A 1 82 ? 5.327 -1.661 -14.408 1.00 91.00 82 CYS A C 1
ATOM 686 O O . CYS A 1 82 ? 6.061 -2.091 -13.510 1.00 91.00 82 CYS A O 1
ATOM 688 N N . SER A 1 83 ? 5.613 -1.806 -15.702 1.00 89.88 83 SER A N 1
ATOM 689 C CA . SER A 1 83 ? 6.782 -2.538 -16.209 1.00 89.88 83 SER A CA 1
ATOM 690 C C . SER A 1 83 ? 8.093 -2.038 -15.578 1.00 89.88 83 SER A C 1
ATOM 692 O O . SER A 1 83 ? 8.873 -2.830 -15.048 1.00 89.88 83 SER A O 1
ATOM 694 N N . LYS A 1 84 ? 8.288 -0.715 -15.525 1.00 89.94 84 LYS A N 1
ATOM 695 C CA . LYS A 1 84 ? 9.480 -0.058 -14.968 1.00 89.94 84 LYS A CA 1
ATOM 696 C C . LYS A 1 84 ? 9.667 -0.332 -13.479 1.00 89.94 84 LYS A C 1
ATOM 698 O O . LYS A 1 84 ? 10.765 -0.676 -13.039 1.00 89.94 84 LYS A O 1
ATOM 703 N N . LEU A 1 85 ? 8.594 -0.215 -12.694 1.00 90.19 85 LEU A N 1
ATOM 704 C CA . LEU A 1 8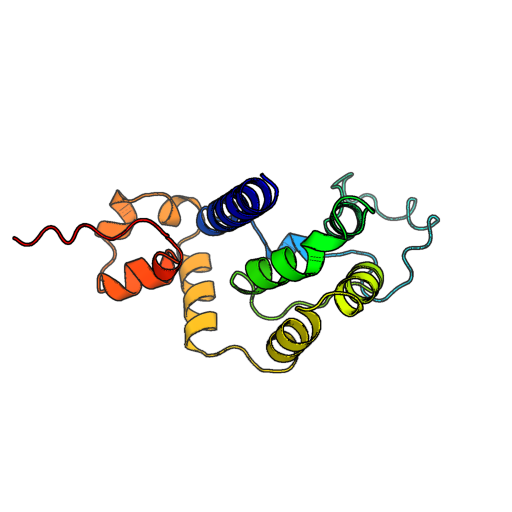5 ? 8.641 -0.502 -11.261 1.00 90.19 85 LEU A CA 1
ATOM 705 C C . LEU A 1 85 ? 8.917 -1.989 -11.010 1.00 90.19 85 LEU A C 1
ATOM 707 O O . LEU A 1 85 ? 9.712 -2.323 -10.134 1.00 90.19 85 LEU A O 1
ATOM 711 N N . LYS A 1 86 ? 8.305 -2.875 -11.801 1.00 91.88 86 LYS A N 1
ATOM 712 C CA . LYS A 1 86 ? 8.473 -4.326 -11.682 1.00 91.88 86 LYS A CA 1
ATOM 713 C C . LYS A 1 86 ? 9.930 -4.750 -11.868 1.00 91.88 86 LYS A C 1
ATOM 715 O O . LYS A 1 86 ? 10.442 -5.475 -11.022 1.00 91.88 86 LYS A O 1
ATOM 720 N N . VAL A 1 87 ? 10.608 -4.247 -12.903 1.00 91.94 87 VAL A N 1
ATOM 721 C CA . VAL A 1 87 ? 12.031 -4.547 -13.166 1.00 91.94 87 VAL A CA 1
ATOM 722 C C . VAL A 1 87 ? 12.901 -4.204 -11.958 1.00 91.94 87 VAL A C 1
ATOM 724 O O . VAL A 1 87 ? 13.695 -5.023 -11.506 1.00 91.94 87 VAL A O 1
ATOM 727 N N . VAL A 1 88 ? 12.707 -3.019 -11.377 1.00 91.69 88 VAL A N 1
ATOM 728 C CA . VAL A 1 88 ? 13.481 -2.590 -10.207 1.00 91.69 88 VAL A CA 1
ATOM 729 C C . VAL A 1 88 ? 13.155 -3.411 -8.963 1.00 91.69 88 VAL A C 1
ATOM 731 O O . VAL A 1 88 ? 14.062 -3.732 -8.193 1.00 91.69 88 VAL A O 1
ATOM 734 N N . LEU A 1 89 ? 11.880 -3.752 -8.757 1.00 92.94 89 LEU A N 1
ATOM 735 C CA . LEU A 1 89 ? 11.443 -4.542 -7.611 1.00 92.94 89 LEU A CA 1
ATOM 736 C C . LEU A 1 89 ? 11.957 -5.982 -7.658 1.00 92.94 89 LEU A C 1
ATOM 738 O O . LEU A 1 89 ? 12.274 -6.511 -6.598 1.00 92.94 89 LEU A O 1
ATOM 742 N N . MET A 1 90 ? 12.101 -6.583 -8.845 1.00 92.88 90 MET A N 1
ATOM 743 C CA . MET A 1 90 ? 12.660 -7.933 -9.019 1.00 92.88 90 MET A CA 1
ATOM 744 C C . MET A 1 90 ? 14.097 -8.061 -8.497 1.00 92.88 90 MET A C 1
ATOM 746 O O . MET A 1 90 ? 14.498 -9.137 -8.062 1.00 92.88 90 MET A O 1
ATOM 750 N N . GLU A 1 91 ? 14.862 -6.969 -8.492 1.00 92.88 91 GLU A N 1
ATOM 751 C CA . GLU A 1 91 ? 16.223 -6.937 -7.942 1.00 92.88 91 GLU A CA 1
ATOM 752 C C . GLU A 1 91 ? 16.257 -6.794 -6.407 1.00 92.88 91 GLU A C 1
ATOM 754 O O . GLU A 1 91 ? 17.317 -6.905 -5.788 1.00 92.88 91 GLU A O 1
ATOM 759 N N . GLN A 1 92 ? 15.121 -6.508 -5.763 1.00 92.25 92 GLN A N 1
ATOM 760 C CA . GLN A 1 92 ? 15.064 -6.245 -4.326 1.00 92.25 92 GLN A CA 1
ATOM 761 C C . GLN A 1 92 ? 14.867 -7.528 -3.520 1.00 92.25 92 GLN A C 1
ATOM 763 O O . GLN A 1 92 ? 14.114 -8.423 -3.895 1.00 92.25 92 GLN A O 1
ATOM 768 N N . LYS A 1 93 ? 15.451 -7.572 -2.317 1.00 91.50 93 LYS A N 1
ATOM 769 C CA . LYS A 1 93 ? 15.308 -8.712 -1.392 1.00 91.50 93 LYS A CA 1
ATOM 770 C C . LYS A 1 93 ? 13.851 -8.997 -1.006 1.00 91.50 93 LYS A C 1
ATOM 772 O O . LYS A 1 93 ? 13.507 -10.135 -0.722 1.00 91.50 93 LYS A O 1
ATOM 777 N N . GLN A 1 94 ? 13.008 -7.964 -0.984 1.00 92.06 94 GLN A N 1
ATOM 778 C CA . GLN A 1 94 ? 11.593 -8.040 -0.613 1.00 92.06 94 GLN A CA 1
ATOM 779 C C . GLN A 1 94 ? 10.686 -8.521 -1.758 1.00 92.06 94 GLN A C 1
ATOM 781 O O . GLN A 1 94 ? 9.478 -8.615 -1.554 1.00 92.06 94 GLN A O 1
ATOM 786 N N . TRP A 1 95 ? 11.228 -8.804 -2.950 1.00 93.06 95 TRP A N 1
ATOM 787 C CA . TRP A 1 95 ? 10.439 -9.193 -4.123 1.00 93.06 95 TRP A CA 1
ATOM 788 C C . TRP A 1 95 ? 9.529 -10.393 -3.861 1.00 93.06 95 TRP A C 1
ATOM 790 O O . TRP A 1 95 ? 8.340 -10.336 -4.153 1.00 93.06 95 TRP A O 1
ATOM 800 N N . SER A 1 96 ? 10.058 -11.449 -3.242 1.00 90.25 96 SER A N 1
ATOM 801 C CA . SER A 1 96 ? 9.294 -12.662 -2.930 1.00 90.25 96 SER A CA 1
ATOM 802 C C . SER A 1 96 ? 8.092 -12.381 -2.025 1.00 90.25 96 SER A C 1
ATOM 804 O O . SER A 1 96 ? 6.998 -12.885 -2.272 1.00 90.25 96 SER A O 1
ATOM 806 N N . ASP A 1 97 ? 8.264 -11.540 -1.006 1.00 90.06 97 ASP A N 1
ATOM 807 C CA . ASP A 1 97 ? 7.176 -11.136 -0.115 1.00 90.06 97 ASP A CA 1
ATOM 808 C C . ASP A 1 97 ? 6.157 -10.234 -0.821 1.00 90.06 97 ASP A C 1
ATOM 810 O O . ASP A 1 97 ? 4.957 -10.356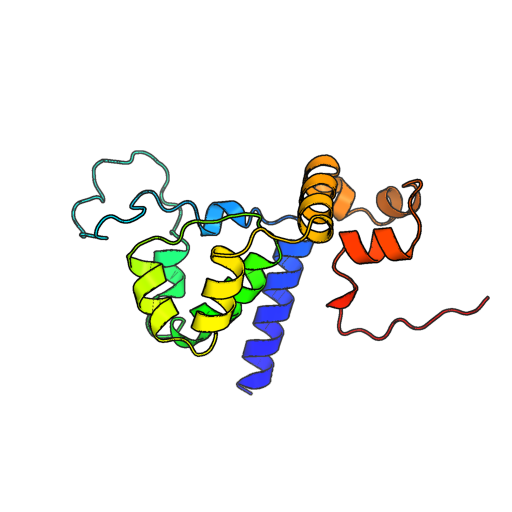 -0.581 1.00 90.06 97 ASP A O 1
ATOM 814 N N . ILE A 1 98 ? 6.613 -9.353 -1.715 1.00 90.94 98 ILE A N 1
ATOM 815 C CA . ILE A 1 98 ? 5.742 -8.517 -2.550 1.00 90.94 98 ILE A CA 1
ATOM 816 C C . ILE A 1 98 ? 4.891 -9.394 -3.479 1.00 90.94 98 ILE A C 1
ATOM 818 O O . ILE A 1 98 ? 3.672 -9.228 -3.505 1.00 90.94 98 ILE A O 1
ATOM 822 N N . CYS A 1 99 ? 5.491 -10.369 -4.171 1.00 90.12 99 CYS A N 1
ATOM 823 C CA . CYS A 1 99 ? 4.766 -11.322 -5.016 1.00 90.12 99 CYS A CA 1
ATOM 824 C C . CYS A 1 99 ? 3.723 -12.099 -4.218 1.00 90.12 99 CYS A C 1
ATOM 826 O O . CYS A 1 99 ? 2.562 -12.144 -4.614 1.00 90.12 99 CYS A O 1
ATOM 828 N N . ARG A 1 100 ? 4.089 -12.618 -3.038 1.00 88.06 100 ARG A N 1
ATOM 829 C CA . ARG A 1 100 ? 3.144 -13.320 -2.154 1.00 88.06 100 ARG A CA 1
ATOM 830 C C . ARG A 1 100 ? 1.931 -12.465 -1.804 1.00 88.06 100 ARG A C 1
ATOM 832 O O . ARG A 1 100 ? 0.821 -12.983 -1.748 1.00 88.06 100 ARG A O 1
ATOM 839 N N . LEU A 1 101 ? 2.120 -11.169 -1.565 1.00 86.38 101 LEU A N 1
ATOM 840 C CA . LEU A 1 101 ? 1.026 -10.246 -1.252 1.00 86.38 101 LEU A CA 1
ATOM 841 C C . LEU A 1 101 ? 0.189 -9.830 -2.462 1.00 86.38 101 LEU A C 1
ATOM 843 O O . LEU A 1 101 ? -0.904 -9.297 -2.261 1.00 86.38 101 LEU A O 1
ATOM 847 N N . GLN A 1 102 ? 0.717 -10.001 -3.672 1.00 85.44 102 GLN A N 1
ATOM 848 C CA . GLN A 1 102 ? 0.040 -9.686 -4.926 1.00 85.44 102 GLN A CA 1
ATOM 849 C C . GLN A 1 102 ? -0.743 -10.893 -5.465 1.00 85.44 102 GLN A C 1
ATOM 851 O O . GLN A 1 102 ? -1.844 -10.718 -5.978 1.00 85.44 102 GLN A O 1
ATOM 856 N N . GLU A 1 103 ? -0.193 -12.102 -5.329 1.00 81.75 103 GLU A N 1
ATOM 857 C CA . GLU A 1 103 ? -0.788 -13.363 -5.796 1.00 81.75 103 GLU A CA 1
ATOM 858 C C . GLU A 1 103 ? -1.898 -13.873 -4.872 1.00 81.75 103 GLU A C 1
ATOM 860 O O . GLU A 1 103 ? -2.864 -14.475 -5.336 1.00 81.75 103 GLU A O 1
ATOM 865 N N . ASN A 1 104 ? -1.788 -13.623 -3.565 1.00 79.31 104 ASN A N 1
ATOM 866 C CA . ASN A 1 104 ? -2.811 -14.025 -2.609 1.00 79.31 104 ASN A CA 1
ATOM 867 C C . ASN A 1 104 ? -3.849 -12.920 -2.422 1.00 79.31 104 ASN A C 1
ATOM 869 O O . ASN A 1 104 ? -3.511 -11.754 -2.202 1.00 79.31 104 ASN A O 1
ATOM 873 N N . THR A 1 105 ? -5.125 -13.303 -2.392 1.00 79.50 105 THR A N 1
ATOM 874 C CA . THR A 1 105 ? -6.182 -12.424 -1.887 1.00 79.50 105 THR A CA 1
ATOM 875 C C . THR A 1 105 ? -5.839 -11.993 -0.466 1.00 79.50 105 THR A C 1
ATOM 877 O O . THR A 1 105 ? -5.567 -12.836 0.397 1.00 79.50 105 THR A O 1
ATOM 880 N N . ARG A 1 106 ? -5.847 -10.682 -0.202 1.00 86.50 106 ARG A N 1
ATOM 881 C CA . ARG A 1 106 ? -5.580 -10.166 1.143 1.00 86.50 106 ARG A CA 1
ATOM 882 C C . ARG A 1 106 ? -6.614 -10.696 2.128 1.00 86.50 106 ARG A C 1
ATOM 884 O O . ARG A 1 106 ? -7.771 -10.917 1.781 1.00 86.50 106 ARG A O 1
ATOM 891 N N . CYS A 1 107 ? -6.192 -10.891 3.377 1.00 88.81 107 CYS A N 1
ATOM 892 C CA . CYS A 1 107 ? -7.100 -11.367 4.410 1.00 88.81 107 CYS A CA 1
ATOM 893 C C . CYS A 1 107 ? -8.289 -10.406 4.566 1.00 88.81 107 CYS A C 1
ATOM 895 O O . CYS A 1 107 ? -8.136 -9.185 4.472 1.00 88.81 107 CYS A O 1
ATOM 897 N N . LEU A 1 108 ? -9.472 -10.952 4.863 1.00 91.06 108 LEU A N 1
ATOM 898 C CA . LEU A 1 108 ? -10.688 -10.155 5.046 1.00 91.06 108 LEU A CA 1
ATOM 899 C C . LEU A 1 108 ? -10.489 -9.043 6.085 1.00 91.06 108 LEU A C 1
ATOM 901 O O . LEU A 1 108 ? -10.988 -7.937 5.922 1.00 91.06 108 LEU A O 1
ATOM 905 N N . GLN A 1 109 ? -9.697 -9.313 7.123 1.00 91.31 109 GLN A N 1
ATOM 906 C CA . GLN A 1 109 ? -9.349 -8.339 8.151 1.00 91.31 109 GLN A CA 1
ATOM 907 C C . GLN A 1 109 ? -8.666 -7.084 7.567 1.00 91.31 109 GLN A C 1
ATOM 909 O O . GLN A 1 109 ? -9.018 -5.963 7.940 1.00 91.31 109 GLN A O 1
ATOM 914 N N . HIS A 1 110 ? -7.732 -7.257 6.626 1.00 91.19 110 HIS A N 1
ATOM 915 C CA . HIS A 1 110 ? -7.062 -6.163 5.912 1.00 91.19 110 HIS A CA 1
ATOM 916 C C . HIS A 1 110 ? -8.039 -5.405 5.013 1.00 91.19 110 HIS A C 1
ATOM 918 O O . HIS A 1 110 ? -8.120 -4.182 5.089 1.00 91.19 110 HIS A O 1
ATOM 924 N N . LEU A 1 111 ? -8.850 -6.121 4.231 1.00 91.75 111 LEU A N 1
ATOM 925 C CA . LEU A 1 111 ? -9.862 -5.514 3.357 1.00 91.75 111 LEU A CA 1
ATOM 926 C C . LEU A 1 111 ? -10.875 -4.676 4.153 1.00 91.75 111 LEU A C 1
ATOM 928 O O . LEU A 1 111 ? -11.172 -3.533 3.797 1.00 91.75 111 LEU A O 1
ATOM 932 N N . CYS A 1 112 ? -11.341 -5.200 5.288 1.00 92.62 112 CYS A N 1
ATOM 933 C CA . CYS A 1 112 ? -12.203 -4.482 6.221 1.00 92.62 112 CYS A CA 1
ATOM 934 C C . CYS A 1 112 ? -11.520 -3.225 6.769 1.00 92.62 112 CYS A C 1
ATOM 936 O O . CYS A 1 112 ? -12.145 -2.163 6.797 1.00 92.62 112 CYS A O 1
ATOM 938 N N . ARG A 1 113 ? -10.235 -3.302 7.153 1.00 92.75 113 ARG A N 1
ATOM 939 C CA . ARG A 1 113 ? -9.454 -2.134 7.599 1.00 92.75 113 ARG A CA 1
ATOM 940 C C . ARG A 1 113 ? -9.481 -1.026 6.551 1.00 92.75 113 ARG A C 1
ATOM 942 O O . ARG A 1 113 ? -9.813 0.115 6.877 1.00 92.75 113 ARG A O 1
ATOM 949 N N . LEU A 1 114 ? -9.161 -1.362 5.301 1.00 91.31 114 LEU A N 1
ATOM 950 C CA . LEU A 1 114 ? -9.134 -0.405 4.196 1.00 91.31 114 LEU A CA 1
ATOM 951 C C . LEU A 1 114 ? -10.516 0.201 3.949 1.00 91.31 114 LEU A C 1
ATOM 953 O O . LEU A 1 114 ? -10.646 1.423 3.853 1.00 91.31 114 LEU A O 1
ATOM 957 N N . ARG A 1 115 ? -11.564 -0.631 3.917 1.00 91.06 115 ARG A N 1
ATOM 958 C CA . ARG A 1 115 ? -12.938 -0.169 3.693 1.00 91.06 115 ARG A CA 1
ATOM 959 C C . ARG A 1 115 ? -13.402 0.789 4.786 1.00 91.06 115 ARG A C 1
ATOM 961 O O . ARG A 1 115 ? -13.926 1.852 4.464 1.00 91.06 115 ARG A O 1
ATOM 968 N N . ILE A 1 116 ? -13.168 0.456 6.057 1.00 90.44 116 ILE A N 1
ATOM 969 C CA . ILE A 1 116 ? -13.520 1.319 7.192 1.00 90.44 116 ILE A CA 1
ATOM 970 C C . ILE A 1 116 ? -12.777 2.654 7.092 1.00 90.44 116 ILE A C 1
ATOM 972 O O . ILE A 1 116 ? -13.399 3.709 7.198 1.00 90.44 116 ILE A O 1
ATOM 976 N N . ARG A 1 117 ? -11.466 2.633 6.822 1.00 90.19 117 ARG A N 1
ATOM 977 C CA . ARG A 1 117 ? -10.670 3.859 6.644 1.00 90.19 117 ARG A CA 1
ATOM 978 C C . ARG A 1 117 ? -11.189 4.728 5.502 1.00 90.19 117 ARG A C 1
ATOM 980 O O . ARG A 1 117 ? -11.269 5.944 5.666 1.00 90.19 117 ARG A O 1
ATOM 987 N N . ARG A 1 118 ? -11.596 4.125 4.381 1.00 87.81 118 ARG A N 1
ATOM 988 C CA . ARG A 1 118 ? -12.198 4.841 3.247 1.00 87.81 118 ARG A CA 1
ATOM 989 C C . ARG A 1 118 ? -13.532 5.494 3.634 1.00 87.81 118 ARG A C 1
ATOM 991 O O . ARG A 1 118 ? -13.753 6.645 3.279 1.00 87.81 118 ARG A O 1
ATOM 998 N N . CYS A 1 119 ? -14.376 4.808 4.410 1.00 88.38 119 CYS A N 1
ATOM 999 C CA . CYS A 1 119 ? -15.650 5.347 4.906 1.00 88.38 119 CYS A CA 1
ATOM 1000 C C . CYS A 1 119 ? -15.476 6.466 5.947 1.00 88.38 119 CYS A C 1
ATOM 1002 O O . CYS A 1 119 ? -16.250 7.421 5.968 1.00 88.38 119 CYS A O 1
ATOM 1004 N N . LEU A 1 120 ? -14.472 6.361 6.822 1.00 85.88 120 LEU A N 1
ATOM 1005 C CA . LEU A 1 120 ? -14.128 7.423 7.771 1.00 85.88 120 LEU A CA 1
ATOM 1006 C C . LEU A 1 120 ? -13.564 8.644 7.034 1.00 85.88 120 LEU A C 1
ATOM 1008 O O . LEU A 1 120 ? -13.870 9.783 7.377 1.00 85.88 120 LEU A O 1
ATOM 1012 N N . GLY A 1 121 ? -12.768 8.416 5.993 1.00 84.12 121 GLY A N 1
ATOM 1013 C CA . GLY A 1 121 ? -12.121 9.479 5.244 1.00 84.12 121 GLY A CA 1
ATOM 1014 C C . GLY A 1 121 ? -11.019 10.175 6.047 1.00 84.12 121 GLY A C 1
ATOM 1015 O O . GLY A 1 121 ? -10.815 9.958 7.245 1.00 84.12 121 GLY A O 1
ATOM 1016 N N . ARG A 1 122 ? -10.271 11.040 5.360 1.00 78.88 122 ARG A N 1
ATOM 1017 C CA . ARG A 1 122 ? -9.018 11.596 5.883 1.00 78.88 122 ARG A CA 1
ATOM 1018 C C . ARG A 1 122 ? -9.206 12.390 7.174 1.00 78.88 122 ARG A C 1
A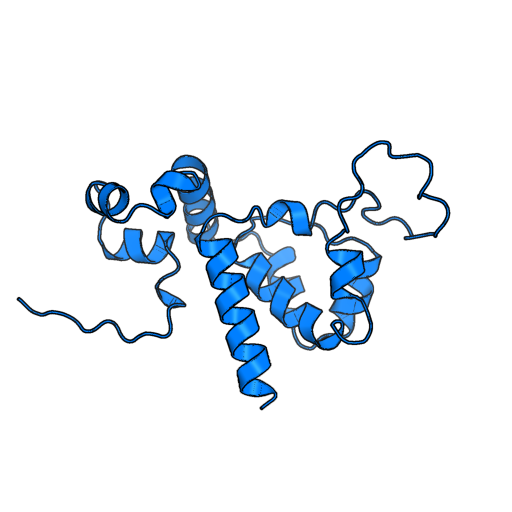TOM 1020 O O . ARG A 1 122 ? -8.502 12.140 8.142 1.00 78.88 122 ARG A O 1
ATOM 1027 N N . LEU A 1 123 ? -10.153 13.327 7.198 1.00 76.25 123 LEU A N 1
ATOM 1028 C CA . LEU A 1 123 ? -10.336 14.266 8.314 1.00 76.25 123 LEU A CA 1
ATOM 1029 C C . LEU A 1 123 ? -10.729 13.564 9.620 1.00 76.25 123 LEU A C 1
ATOM 1031 O O . LEU A 1 123 ? -10.201 13.900 10.677 1.00 76.25 123 LEU A O 1
ATOM 1035 N N . ARG A 1 124 ? -11.603 12.555 9.545 1.00 82.94 124 ARG A N 1
ATOM 1036 C CA . ARG A 1 124 ? -12.056 11.799 10.721 1.00 82.94 124 ARG A CA 1
ATOM 1037 C C . ARG A 1 124 ? -10.965 10.886 11.268 1.00 82.94 124 ARG A C 1
ATOM 1039 O O . ARG A 1 124 ? -10.816 10.805 12.478 1.00 82.94 124 ARG A O 1
ATOM 1046 N N . LEU A 1 125 ? -10.154 10.279 10.395 1.00 82.38 125 LEU A N 1
ATOM 1047 C CA . LEU A 1 125 ? -8.988 9.490 10.812 1.00 82.38 125 LEU A CA 1
ATOM 1048 C C . LEU A 1 125 ? -7.930 10.332 11.539 1.00 82.38 125 LEU A C 1
ATOM 1050 O O . LEU A 1 125 ? -7.237 9.808 12.403 1.00 82.38 125 LEU A O 1
ATOM 1054 N N . ARG A 1 126 ? -7.802 11.629 11.213 1.00 79.19 126 ARG A N 1
ATOM 1055 C CA . ARG A 1 126 ? -6.868 12.536 11.907 1.00 79.19 126 ARG A CA 1
ATOM 1056 C C . ARG A 1 126 ? -7.408 13.089 13.225 1.00 79.19 126 ARG A C 1
ATOM 1058 O O . ARG A 1 126 ? -6.620 13.635 13.987 1.00 79.19 126 ARG A O 1
ATOM 1065 N N . SER A 1 127 ? -8.717 13.017 13.471 1.00 84.25 127 SER A N 1
ATOM 1066 C CA . SER A 1 127 ? -9.361 13.637 14.633 1.00 84.25 127 SER A CA 1
ATOM 1067 C C . SER A 1 127 ? -9.435 12.649 15.804 1.00 84.25 127 SER A C 1
ATOM 1069 O O . SER A 1 127 ? -10.241 11.715 15.754 1.00 84.25 127 SER A O 1
ATOM 1071 N N . PRO A 1 128 ? -8.658 12.849 16.890 1.00 81.88 128 PRO A N 1
ATOM 1072 C CA . PRO A 1 128 ? -8.714 11.973 18.062 1.00 81.88 128 PRO A CA 1
ATOM 1073 C C . PRO A 1 128 ? -10.097 12.000 18.716 1.00 81.88 128 PRO A C 1
ATOM 1075 O O . PRO A 1 128 ? -10.608 10.967 19.134 1.00 81.88 128 PRO A O 1
ATOM 1078 N N . THR A 1 129 ? -10.719 13.181 18.732 1.00 83.75 129 THR A N 1
ATOM 1079 C CA . THR A 1 129 ? -12.065 13.418 19.254 1.00 83.75 129 THR A CA 1
ATOM 1080 C C . THR A 1 129 ? -13.111 12.620 18.487 1.00 83.75 129 THR A C 1
ATOM 1082 O O . THR A 1 129 ? -13.937 11.954 19.090 1.00 83.75 129 THR A O 1
ATOM 1085 N N . PHE A 1 130 ? -13.075 12.619 17.152 1.00 85.25 130 PHE A N 1
ATOM 1086 C CA . PHE A 1 130 ? -14.019 11.806 16.384 1.00 85.25 130 PHE A CA 1
ATOM 1087 C C . PHE A 1 130 ? -13.801 10.307 16.634 1.00 85.25 130 PHE A C 1
ATOM 1089 O O . PHE A 1 130 ? -14.755 9.548 16.794 1.00 85.25 130 PHE A O 1
ATOM 1096 N N . MET A 1 131 ? -12.538 9.882 16.690 1.00 85.50 131 MET A N 1
ATOM 1097 C CA . MET A 1 131 ? -12.185 8.479 16.884 1.00 85.50 131 MET A CA 1
ATOM 1098 C C . MET A 1 131 ? -12.611 7.948 18.260 1.00 85.50 131 MET A C 1
ATOM 1100 O O . MET A 1 131 ? -12.993 6.781 18.366 1.00 85.50 131 MET A O 1
ATOM 1104 N N . SER A 1 132 ? -12.593 8.782 19.307 1.00 83.56 132 SER A N 1
ATOM 1105 C CA . SER A 1 132 ? -13.053 8.383 20.642 1.00 83.56 132 SER A CA 1
ATOM 1106 C C . SER A 1 132 ? -14.560 8.117 20.682 1.00 83.56 132 SER A C 1
ATOM 1108 O O . SER A 1 132 ? -14.966 7.174 21.359 1.00 83.56 132 SER A O 1
ATOM 1110 N N . PHE A 1 133 ? -15.362 8.857 19.906 1.00 86.81 133 PHE A N 1
ATOM 1111 C CA . PHE A 1 133 ? -16.821 8.692 19.820 1.00 86.81 133 PHE A CA 1
ATOM 1112 C C . PHE A 1 133 ? -17.291 7.522 18.948 1.00 86.81 133 PHE A C 1
ATOM 1114 O O . PHE A 1 133 ? -18.475 7.186 18.975 1.00 86.81 133 PHE A O 1
ATOM 1121 N N . LEU A 1 134 ? -16.407 6.888 18.168 1.00 85.56 134 LEU A N 1
ATOM 1122 C CA . LEU A 1 134 ? -16.800 5.708 17.401 1.00 85.56 134 LEU A CA 1
ATOM 1123 C C . LEU A 1 134 ? -17.204 4.571 18.353 1.00 85.56 134 LEU A C 1
ATOM 1125 O O . LEU A 1 134 ? -16.414 4.235 19.243 1.00 85.56 134 LEU A O 1
ATOM 1129 N N . PRO A 1 135 ? -18.368 3.923 18.136 1.00 88.62 135 PRO A N 1
ATOM 1130 C CA . PRO A 1 135 ? -18.843 2.800 18.944 1.00 88.62 135 PRO A CA 1
ATOM 1131 C C . PRO A 1 135 ? -18.088 1.510 18.581 1.00 88.62 135 PRO A C 1
ATOM 1133 O O . PRO A 1 135 ? -18.672 0.503 18.192 1.00 88.62 135 PRO A O 1
ATOM 1136 N N . LEU A 1 136 ? -16.757 1.559 18.642 1.00 87.38 136 LEU A N 1
ATOM 1137 C CA . LEU A 1 136 ? -15.844 0.467 18.329 1.00 87.38 136 LEU A CA 1
ATOM 1138 C C . LEU A 1 136 ? -14.960 0.180 19.552 1.00 87.38 136 LEU A C 1
ATOM 1140 O O . LEU A 1 136 ? -14.574 1.117 20.253 1.00 87.38 136 LEU A O 1
ATOM 1144 N N . PRO A 1 137 ? -14.573 -1.081 19.801 1.00 90.75 137 PRO A N 1
ATOM 1145 C CA . PRO A 1 137 ? -13.597 -1.402 20.840 1.00 90.75 137 PRO A CA 1
ATOM 1146 C C . PRO A 1 137 ? -12.248 -0.708 20.600 1.00 90.75 137 PRO A C 1
ATOM 1148 O O . PRO A 1 137 ? -11.812 -0.587 19.454 1.00 90.75 137 PRO A O 1
ATOM 1151 N N . GLU A 1 138 ? -11.529 -0.342 21.667 1.00 88.00 138 GLU A N 1
ATOM 1152 C CA . GLU A 1 138 ? -10.224 0.342 21.563 1.00 88.00 138 GLU A CA 1
ATOM 1153 C C . GLU A 1 138 ? -9.211 -0.423 20.701 1.00 88.00 138 GLU A C 1
ATOM 1155 O O . GLU A 1 138 ? -8.553 0.159 19.843 1.00 88.00 138 GLU A O 1
ATOM 1160 N N . ARG A 1 139 ? -9.166 -1.756 20.820 1.00 88.75 139 ARG A N 1
ATOM 1161 C CA . ARG A 1 139 ? -8.295 -2.590 19.974 1.00 88.75 139 ARG A CA 1
ATOM 1162 C C . ARG A 1 139 ? -8.601 -2.446 18.482 1.00 88.75 139 ARG A C 1
ATOM 1164 O O . ARG A 1 139 ? -7.688 -2.512 17.666 1.00 88.75 139 ARG A O 1
ATOM 1171 N N . LEU A 1 140 ? -9.870 -2.253 18.122 1.00 88.81 140 LEU A N 1
ATOM 1172 C CA . LEU A 1 140 ? -10.272 -2.063 16.733 1.00 88.81 140 LEU A CA 1
ATOM 1173 C C . LEU A 1 140 ? -9.942 -0.645 16.253 1.00 88.81 140 LEU A C 1
ATOM 1175 O O . LEU A 1 140 ? -9.506 -0.485 15.116 1.00 88.81 140 LEU A O 1
ATOM 1179 N N . LYS A 1 141 ? -10.068 0.370 17.120 1.00 89.56 141 LYS A N 1
ATOM 1180 C CA . LYS A 1 141 ? -9.597 1.734 16.825 1.00 89.56 141 LYS A CA 1
ATOM 1181 C C . LYS A 1 141 ? -8.090 1.744 16.562 1.00 89.56 141 LYS A C 1
ATOM 1183 O O . LYS A 1 141 ? -7.662 2.268 15.539 1.00 89.56 141 LYS A O 1
ATOM 1188 N N . ASP A 1 142 ? -7.304 1.098 17.422 1.00 89.56 142 ASP A N 1
ATOM 1189 C CA . ASP A 1 142 ? -5.854 0.957 17.252 1.00 89.56 142 ASP A CA 1
ATOM 1190 C C . ASP A 1 142 ? -5.492 0.244 15.944 1.00 89.56 142 ASP A C 1
ATOM 1192 O O . ASP A 1 142 ? -4.626 0.710 15.203 1.00 89.56 142 ASP A O 1
ATOM 1196 N N . PHE A 1 143 ? -6.202 -0.844 15.635 1.00 89.88 143 PHE A N 1
ATOM 1197 C CA . PHE A 1 143 ? -6.061 -1.599 14.393 1.00 89.88 143 PHE A CA 1
ATOM 1198 C C . PHE A 1 143 ? -6.371 -0.734 13.157 1.00 89.88 143 PHE A C 1
ATOM 1200 O O . PHE A 1 143 ? -5.627 -0.765 12.182 1.00 89.88 143 PHE A O 1
ATOM 1207 N N . ILE A 1 144 ? -7.443 0.068 13.174 1.00 89.50 144 ILE A N 1
ATOM 1208 C CA . ILE A 1 144 ? -7.801 0.986 12.072 1.00 89.50 144 ILE A CA 1
ATOM 1209 C C . ILE A 1 144 ? -6.744 2.086 11.896 1.00 89.50 144 ILE A C 1
ATOM 1211 O O . ILE A 1 144 ? -6.487 2.534 10.775 1.00 89.50 144 ILE A O 1
ATOM 1215 N N . LEU A 1 145 ? -6.127 2.516 12.995 1.00 87.19 145 LEU A N 1
ATOM 1216 C CA . LEU A 1 145 ? -5.075 3.525 13.030 1.00 87.19 145 LEU A CA 1
ATOM 1217 C C . LEU A 1 145 ? -3.668 2.949 12.819 1.00 87.19 145 LEU A C 1
ATOM 1219 O O . LEU A 1 145 ? -2.713 3.699 12.927 1.00 87.19 145 LEU A O 1
ATOM 1223 N N . TYR A 1 146 ? -3.487 1.663 12.509 1.00 86.44 146 TYR A N 1
ATOM 1224 C CA . TYR A 1 146 ? -2.144 1.080 12.346 1.00 86.44 146 TYR A CA 1
ATOM 1225 C C . TYR A 1 146 ? -1.228 1.281 13.575 1.00 86.44 146 TYR A C 1
ATOM 1227 O O . TYR A 1 146 ? -0.006 1.268 13.433 1.00 86.44 146 TYR A O 1
ATOM 1235 N N . ARG A 1 147 ? -1.785 1.436 14.789 1.00 82.44 147 ARG A N 1
ATOM 1236 C CA . ARG A 1 147 ? -0.985 1.701 16.001 1.00 82.44 147 ARG A CA 1
ATOM 1237 C C . ARG A 1 147 ? -0.084 0.539 16.412 1.00 82.44 147 ARG A C 1
ATOM 1239 O O . ARG A 1 147 ? 0.813 0.713 17.222 1.00 82.44 147 ARG A O 1
ATOM 1246 N N . GLU A 1 148 ? -0.293 -0.649 15.853 1.00 78.56 148 GLU A N 1
ATOM 1247 C CA . GLU A 1 148 ? 0.640 -1.777 15.983 1.00 78.56 148 GLU A CA 1
ATOM 1248 C C . GLU A 1 148 ? 2.029 -1.498 15.379 1.00 78.56 148 GLU A C 1
ATOM 1250 O O . GLU A 1 148 ? 2.998 -2.148 15.762 1.00 78.56 148 GLU A O 1
ATOM 1255 N N . TYR A 1 149 ? 2.130 -0.532 14.461 1.00 72.81 149 TYR A N 1
ATOM 1256 C CA . TYR A 1 149 ? 3.389 -0.085 13.866 1.00 72.81 149 TYR A CA 1
ATOM 1257 C C . TYR A 1 149 ? 3.951 1.166 14.553 1.00 72.81 149 TYR A C 1
ATOM 1259 O O . TYR A 1 149 ? 5.057 1.592 14.212 1.00 72.81 149 TYR A O 1
ATOM 1267 N N . ASP A 1 150 ? 3.217 1.755 15.506 1.00 69.62 150 ASP A N 1
ATOM 1268 C CA . ASP A 1 150 ? 3.716 2.862 16.313 1.00 69.62 150 ASP A CA 1
ATOM 1269 C C . ASP A 1 150 ? 4.733 2.291 17.304 1.00 69.62 150 ASP A C 1
ATOM 1271 O O . ASP A 1 150 ? 4.402 1.590 18.256 1.00 69.62 150 ASP A O 1
ATOM 1275 N N . LEU A 1 151 ? 6.007 2.591 17.071 1.00 55.81 151 LEU A N 1
ATOM 1276 C CA . LEU A 1 151 ? 7.131 2.104 17.878 1.00 55.81 151 LEU A CA 1
ATOM 1277 C C . LEU A 1 151 ? 7.236 2.790 19.252 1.00 55.81 151 LEU A C 1
ATOM 1279 O O . LEU A 1 151 ? 8.201 2.572 19.983 1.00 55.81 151 LEU A O 1
ATOM 1283 N N . LEU A 1 152 ? 6.255 3.623 19.611 1.00 49.28 152 LEU A N 1
ATOM 1284 C CA . LEU A 1 152 ? 6.133 4.190 20.945 1.00 49.28 152 LEU A CA 1
ATOM 1285 C C . LEU A 1 152 ? 5.450 3.155 21.846 1.00 49.28 152 LEU A C 1
ATOM 1287 O O . LEU A 1 152 ? 4.303 2.783 21.580 1.00 49.28 152 LEU A O 1
ATOM 1291 N N . PRO A 1 153 ? 6.108 2.688 22.922 1.00 40.84 153 PRO A N 1
ATOM 1292 C CA . PRO A 1 153 ? 5.457 1.829 23.893 1.00 40.84 153 PRO A CA 1
ATOM 1293 C C . PRO A 1 153 ? 4.207 2.544 24.398 1.00 40.84 153 PRO A C 1
ATOM 1295 O O . PRO A 1 153 ? 4.290 3.662 24.911 1.00 40.84 153 PRO A O 1
ATOM 1298 N N . LYS A 1 154 ? 3.043 1.900 24.267 1.00 48.56 154 LYS A N 1
ATOM 1299 C CA . LYS A 1 154 ? 1.855 2.308 25.013 1.00 48.56 154 LYS A CA 1
ATOM 1300 C C . LYS A 1 154 ? 2.235 2.304 26.487 1.00 48.56 154 LYS A C 1
ATOM 1302 O O . LYS A 1 154 ? 2.317 1.236 27.092 1.00 48.56 154 LYS A O 1
ATOM 1307 N N . GLN A 1 155 ? 2.439 3.479 27.074 1.00 40.03 155 GLN A N 1
ATOM 1308 C CA . GLN A 1 155 ? 2.276 3.608 28.510 1.00 40.03 155 GLN A CA 1
ATOM 1309 C C . GLN A 1 155 ? 0.815 3.266 28.785 1.00 40.03 155 GLN A C 1
ATOM 1311 O O . GLN A 1 155 ? -0.097 4.038 28.491 1.00 40.03 155 GLN A O 1
ATOM 1316 N N . ARG A 1 156 ? 0.589 2.028 29.231 1.00 38.16 156 ARG A N 1
ATOM 1317 C CA . ARG A 1 156 ? -0.681 1.601 29.799 1.00 38.16 156 ARG A CA 1
ATOM 1318 C C . ARG A 1 156 ? -0.902 2.485 31.019 1.00 38.16 156 ARG A C 1
ATOM 1320 O O . ARG A 1 156 ? -0.320 2.236 32.067 1.00 38.16 156 ARG A O 1
ATOM 1327 N N . SER A 1 157 ? -1.695 3.537 30.860 1.00 35.72 157 SER A N 1
ATOM 1328 C CA . SER A 1 157 ? -2.287 4.212 32.002 1.00 35.72 157 SER A CA 1
ATOM 1329 C C . SER A 1 157 ? -3.329 3.241 32.553 1.00 35.72 157 SER A C 1
ATOM 1331 O O . SER A 1 157 ? -4.416 3.095 31.997 1.00 35.72 157 SER A O 1
ATOM 1333 N N . SER A 1 158 ? -2.906 2.456 33.543 1.00 33.94 158 SER A N 1
ATOM 1334 C CA . SER A 1 158 ? -3.810 1.741 34.431 1.00 33.94 158 SER A CA 1
ATOM 1335 C C . SER A 1 158 ? -4.523 2.786 35.283 1.00 33.94 158 SER A C 1
ATOM 1337 O O . SER A 1 158 ? -3.860 3.519 36.015 1.00 33.94 158 SER A O 1
ATOM 1339 N N . TYR A 1 159 ? -5.845 2.836 35.171 1.00 33.31 159 TYR A N 1
ATOM 1340 C CA . TYR A 1 159 ? -6.738 3.295 36.228 1.00 33.31 159 TYR A CA 1
ATOM 1341 C C . TYR A 1 159 ? -7.665 2.133 36.564 1.00 33.31 159 TYR A C 1
ATOM 1343 O O . TYR A 1 159 ? -8.092 1.448 35.602 1.00 33.31 159 TYR A O 1
#

Organism: Cyprinodon variegatus (NCBI:txid28743)

Radius of gyration: 17.87 Å; chains: 1; bounding box: 42×31×63 Å

Sequence (159 aa):
MFFFYFYVRQVILRMLCHYGYDVERCFDCPYGNSSHDDDFHIKSNVSLSVQFCEVITVNWLKHLSGSVVRVLMDYVDHVTFCSKLKVVLMEQKQWSDICRLQENTRCLQHLCRLRIRRCLGRLRLRSPTFMSFLPLPERLKDFILYREYDLLPKQRSSY

Secondary structure (DSSP, 8-state):
-HHHHHHHHHHHHHHHHHTT--GGGGT--TTTTS---GGGGGS--S-----HHHHHTSHHHHTTHHHHHHHHTTS-SS-PPPHHHHHHHHTSTTHHHHHHHHHSPPPHHHHHHHHHHHHHHHHHHH-HHHHHHSSS-HHHHHHHTTGGG--S-------

InterPro domains:
  IPR001496 SOCS box domain [PF07525] (105-145)
  IPR001496 SOCS box domain [PS50225] (102-150)
  IPR001496 SOCS box domain [SM00253] (99-148)
  IPR001496 SOCS box domain [SM00969] (105-147)
  IPR036036 SOCS box-like domain superfamily [SSF158235] (99-150)

pLDDT: mean 76.47, std 17.5, range [28.92, 93.06]

Foldseek 3Di:
DVVVVLVVVLVVLLVCLLLPDPLLQLQPDPCAQHDPDPPVPPPDPPDPPDHNLNPCCPPVNLQCLLVSVVSSLLQDFAGGHYNSSLVSNVPYPNNVVVVVSNVDGDDVLSVVLNVVDVVCDNPLSPDPVSLVPPPDDPVVSCVSSVVVPVPDPPPPPDD

=== Feature glossary ===
The record interleaves many kinds of information about one protein. Here is each kind framed as the question it answers.

Q: Are the domains correctly placed relative to each other?
A: Predicted aligned error is AlphaFold's pairwise confidence. Unlike pLDDT (per-residue), PAE is per-residue-pair and captures whether two parts of the structure are correctly placed relative to each other. Units are ångströms of expected positional error.

Q: Which residues are in helices, strands, or loops?
A: Eight-state secondary structure (DSSP): H is the canonical α-helix, G the tighter 3₁₀-helix, I the wider π-helix; E/B are β-structure, T and S are turns and bends, and '-' is everything else. DSSP derives these from the pattern of main-chain N–H···O=C hydrogen bonds, not from the sequence.

Q: What if only a Cα trace is available?
A: P-SEA three-state annotation labels each residue as helix, strand, or coil based purely on the geometry of the Cα trace. It serves as a fallback when the full backbone (and thus DSSP) is unavailable.

Q: What are the backbone torsion angles?
A: φ (phi) and ψ (psi) are the two rotatable backbone dihedrals per residue: φ is the C(i-1)–N–Cα–C torsion, ψ is the N–Cα–C–N(i+1) torsion, both in degrees on (−180°, 180°]. α-helical residues cluster near (−60°, −45°); β-strand residues near (−120°, +130°). A Ramachandran plot is simply a scatter of (φ, ψ) for every residue.

Q: What known structures does this most resemble?
A: Structural nearest neighbors (via Foldseek easy-search vs the PDB). Reported per hit: target PDB id, E-value, and alignment TM-score. A TM-score above ~0.5 is the conventional threshold for 'same fold'.

Q: What family and function is it annotated with?
A: Database cross-references. InterPro integrates a dozen domain/family signature databases into unified entries with residue-range hits. GO terms attach function/process/location labels with evidence codes. CATH codes position the fold in a four-level structural taxonomy. Organism is the NCBI-taxonomy species name.

Q: Which residues are buried vs exposed?
A: Solvent accessibility: the surface area of each residue that a 1.4 Å water probe can touch, in Å². When only backbone atoms are present the absolute values are lower than full-atom SASA (side chains contribute most of the area) and are flagged as backbone-only.

Q: What do the diagnostic plots show?
A: Three diagnostic plots accompany the record. The Cα contact map visualizes the tertiary structure as a 2D adjacency matrix (8 Å cutoff, sequence-local contacts suppressed). The Ramachandran plot shows the distribution of backbone (φ, ψ) torsions, with points in the α and β basins reflecting secondary structure content. The PAE plot shows AlphaFold's inter-residue confidence as a color matrix.

Q: What is the amino-acid chain?
A: The amino-acid sequence is the protein's primary structure: the linear order of residues from the N-terminus to the C-terminus, written in one-letter code. Everything else here — the 3D coordinates, the secondary structure, the domain annotations — is ultimately a consequence of this string.

Q: What do the rendered images show?
A: The six renders are orthographic views along the three Cartesian axes in both directions. Representation (cartoon, sticks, or surface) and color scheme (sequence-rainbow or by-chain) vary across proteins so the training set covers all the common visualization conventions.

Q: Where is each backbone atom in 3D?
A: The mmCIF table is the protein's shape written out atom by atom. For each backbone N, Cα, C, and carbonyl O, it records an (x, y, z) coordinate triple in Å plus the residue type, chain letter, and residue number.

Q: How mobile is each atom in the crystal?
A: For experimental (PDB) structures, the B-factor (temperature factor) quantifies the positional spread of each atom in the crystal — a combination of thermal vibration and static disorder — in units of Å². High B-factors mark flexible loops or poorly resolved regions; low B-factors mark the rigid, well-ordered core.

Q: How big and how compact is the whole molecule?
A: Three whole-structure scalars: the radius of gyration (RMS distance of Cα from centroid, in Å), the count of Cα–Cα contacts (pairs closer than 8 Å and separated by more than four residues in sequence — i.e. tertiary, not local, contacts), and the bounding-box dimensions. Together they distinguish compact globular folds from extended fibres or disordered chains.

Q: What does the local fold look like, residue by residue?
A: A 3Di character summarizes, for each residue, the relative orientation of the Cα frame of its nearest spatial neighbor. Because it encodes fold topology rather than chemistry, 3Di alignments detect remote structural similarity that sequence alignment misses.

Q: How confident is the AlphaFold model at each residue?
A: For AlphaFold models, the B-factor field carries pLDDT — the model's own estimate of local accuracy on a 0–100 scale. Regions with pLDDT<50 should be treated as essentially unmodeled; they often correspond to intrinsically disordered segments.